Protein AF-A0A846T7V6-F1 (afdb_monomer_lite)

Foldseek 3Di:
DWKKWKWWALDPVDTDIAIADDPDPVRVVVLCVQLQAAWFQKPVGIDGNVSTPDIDMDIDDVVVPPDDPVSHIYTDPVPGDHPVVVD

Structure (mmCIF, N/CA/C/O backbone):
data_AF-A0A846T7V6-F1
#
_entry.id   AF-A0A846T7V6-F1
#
loop_
_atom_site.group_PDB
_atom_site.id
_atom_site.type_symbol
_atom_site.label_atom_id
_atom_site.label_alt_id
_atom_site.label_comp_id
_atom_site.label_asym_id
_atom_site.label_entity_id
_atom_site.label_seq_id
_atom_site.pdbx_PDB_ins_code
_atom_site.Cartn_x
_atom_site.Cartn_y
_atom_site.Cartn_z
_atom_site.occupancy
_atom_site.B_iso_or_equiv
_atom_site.auth_seq_id
_atom_site.auth_comp_id
_atom_site.auth_asym_id
_atom_site.auth_atom_id
_atom_site.pdbx_PDB_model_num
ATOM 1 N N . MET A 1 1 ? -11.407 5.296 10.152 1.00 89.25 1 MET A N 1
ATOM 2 C CA . MET A 1 1 ? -10.169 4.810 9.503 1.00 89.25 1 MET A CA 1
ATOM 3 C C . MET A 1 1 ? -10.376 3.348 9.155 1.00 89.25 1 MET A C 1
ATOM 5 O O . MET A 1 1 ? -10.930 2.636 9.984 1.00 89.25 1 MET A O 1
ATOM 9 N N . LYS A 1 2 ? -9.998 2.924 7.951 1.00 94.75 2 LYS A N 1
ATOM 10 C CA . LYS A 1 2 ? -10.082 1.536 7.487 1.00 94.75 2 LYS A CA 1
ATOM 11 C C . LYS A 1 2 ? -8.690 0.908 7.475 1.00 94.75 2 LYS A C 1
ATOM 13 O O . LYS A 1 2 ? -7.695 1.633 7.392 1.00 94.75 2 LYS A O 1
ATOM 18 N N . TYR A 1 3 ? -8.635 -0.412 7.582 1.00 95.12 3 TYR A N 1
ATOM 19 C CA . TYR A 1 3 ? -7.401 -1.184 7.684 1.00 95.12 3 TYR 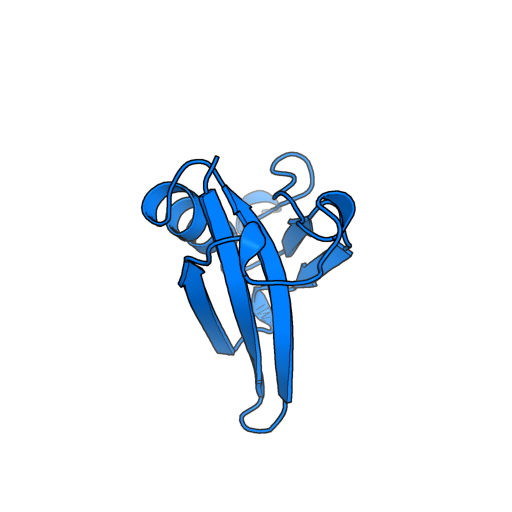A CA 1
ATOM 20 C C . TYR A 1 3 ? -7.329 -2.161 6.523 1.00 95.12 3 TYR A C 1
ATOM 22 O O . TYR A 1 3 ? -8.347 -2.718 6.120 1.00 95.12 3 TYR A O 1
ATOM 30 N N . PHE A 1 4 ? -6.135 -2.339 5.975 1.00 96.06 4 PHE A N 1
ATOM 31 C CA . PHE A 1 4 ? -5.920 -3.101 4.758 1.00 96.06 4 PHE A CA 1
ATOM 32 C C . PHE A 1 4 ? -4.667 -3.957 4.877 1.00 96.06 4 PHE A C 1
ATOM 34 O O . PHE A 1 4 ? -3.730 -3.597 5.591 1.00 96.06 4 PHE A O 1
ATOM 41 N N . ILE A 1 5 ? -4.641 -5.053 4.129 1.00 95.81 5 ILE A N 1
ATOM 42 C CA . ILE A 1 5 ? -3.414 -5.761 3.771 1.00 95.81 5 ILE A C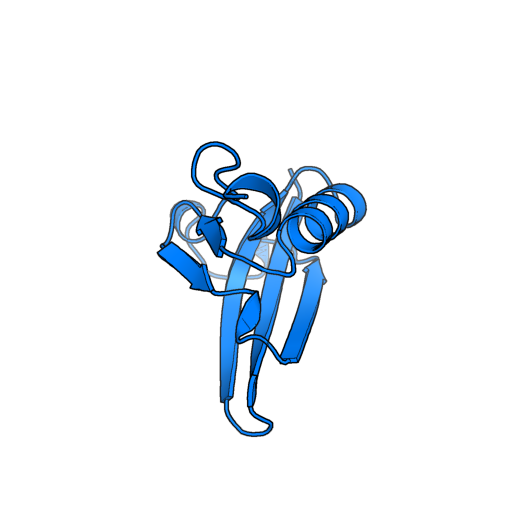A 1
ATOM 43 C C . ILE A 1 5 ? -3.138 -5.431 2.311 1.00 95.81 5 ILE A C 1
ATOM 45 O O . ILE A 1 5 ? -4.011 -5.623 1.461 1.00 95.81 5 ILE A O 1
ATOM 49 N N . LEU A 1 6 ? -1.952 -4.899 2.044 1.00 96.38 6 LEU A N 1
ATOM 50 C CA . LEU A 1 6 ? -1.390 -4.802 0.709 1.00 96.38 6 LEU A CA 1
ATOM 51 C C . LEU A 1 6 ? -0.539 -6.036 0.447 1.00 96.38 6 LEU A C 1
ATOM 53 O O . LEU A 1 6 ? 0.364 -6.338 1.223 1.00 96.38 6 LEU A O 1
ATOM 57 N N . TYR A 1 7 ? -0.819 -6.702 -0.660 1.00 97.00 7 TYR A N 1
ATOM 58 C CA . TYR A 1 7 ? -0.005 -7.764 -1.225 1.00 97.00 7 TYR A CA 1
ATOM 59 C C . TYR A 1 7 ? 0.768 -7.164 -2.394 1.00 97.00 7 TYR A C 1
ATOM 61 O O . TYR A 1 7 ? 0.164 -6.762 -3.390 1.00 97.00 7 TYR A O 1
ATOM 69 N N . ILE A 1 8 ? 2.080 -7.034 -2.231 1.00 96.38 8 ILE A N 1
ATOM 70 C CA . ILE A 1 8 ? 2.981 -6.366 -3.170 1.00 96.38 8 ILE A CA 1
ATOM 71 C C . ILE A 1 8 ? 3.820 -7.448 -3.843 1.00 96.38 8 ILE A C 1
ATOM 73 O O . ILE A 1 8 ? 4.679 -8.048 -3.197 1.00 96.38 8 ILE A O 1
ATOM 77 N N . SER A 1 9 ? 3.560 -7.710 -5.121 1.00 96.88 9 SER A N 1
ATOM 78 C CA . SER A 1 9 ? 4.258 -8.754 -5.877 1.00 96.88 9 SER A CA 1
ATOM 79 C C . SER A 1 9 ? 5.396 -8.135 -6.680 1.00 96.88 9 SER A C 1
ATOM 81 O O . SER A 1 9 ? 5.143 -7.287 -7.534 1.00 96.88 9 SER A O 1
ATOM 83 N N . TYR A 1 10 ? 6.636 -8.557 -6.437 1.00 94.94 10 TYR A N 1
ATOM 84 C CA . TYR A 1 10 ? 7.804 -8.107 -7.216 1.00 94.94 10 TYR A CA 1
ATOM 85 C C . TYR A 1 10 ? 8.222 -9.140 -8.270 1.00 94.94 10 TYR A C 1
ATOM 87 O O . TYR A 1 10 ? 8.829 -8.798 -9.279 1.00 94.94 10 TYR A O 1
ATOM 95 N N . SER A 1 11 ? 7.880 -10.410 -8.050 1.00 94.44 11 SER A N 1
ATOM 96 C CA . SER A 1 11 ? 8.038 -11.512 -9.001 1.00 94.44 11 SER A CA 1
ATOM 97 C C . SER A 1 11 ? 6.910 -12.537 -8.790 1.00 94.44 11 SER A C 1
ATOM 99 O O . SER A 1 11 ? 6.217 -12.454 -7.771 1.00 94.44 11 SER A O 1
ATOM 101 N N . PRO A 1 12 ? 6.706 -13.505 -9.705 1.00 91.94 12 PRO A N 1
ATOM 102 C CA . PRO A 1 12 ? 5.723 -14.578 -9.515 1.00 91.94 12 PRO A CA 1
ATOM 103 C C . PRO A 1 12 ? 5.892 -15.353 -8.197 1.00 91.94 12 PRO A C 1
ATOM 105 O O . PRO A 1 12 ? 4.901 -15.787 -7.617 1.00 91.94 12 PRO A O 1
ATOM 108 N N . ASP A 1 13 ? 7.128 -15.459 -7.701 1.00 95.12 13 ASP A N 1
ATOM 109 C CA . ASP A 1 13 ? 7.477 -16.248 -6.514 1.00 95.12 13 ASP A CA 1
ATOM 110 C C . ASP A 1 13 ? 7.702 -15.393 -5.254 1.00 95.12 13 ASP A C 1
ATOM 112 O O . ASP A 1 13 ? 7.936 -15.931 -4.171 1.00 95.12 13 ASP A O 1
ATOM 116 N N . PHE A 1 14 ? 7.648 -14.059 -5.365 1.00 94.75 14 PHE A N 1
ATOM 117 C CA . PHE A 1 14 ? 7.904 -13.158 -4.242 1.00 94.75 14 PHE A CA 1
ATOM 118 C C . PHE A 1 14 ? 6.817 -12.092 -4.085 1.00 94.75 14 PHE A C 1
ATOM 120 O O . PHE A 1 14 ? 6.746 -11.106 -4.827 1.00 94.75 14 PHE A O 1
ATOM 127 N N . THR A 1 15 ? 6.003 -12.285 -3.044 1.00 96.81 15 THR A N 1
ATOM 128 C CA . THR A 1 15 ? 4.981 -11.341 -2.580 1.00 96.81 15 THR A CA 1
ATOM 129 C C . THR A 1 15 ? 5.270 -10.920 -1.145 1.00 96.81 15 THR A C 1
ATOM 131 O O . THR A 1 15 ? 5.464 -11.757 -0.266 1.00 96.81 15 THR A O 1
ATOM 134 N N . GLN A 1 16 ? 5.253 -9.616 -0.897 1.00 95.50 16 GLN A N 1
ATOM 135 C CA . GLN A 1 16 ? 5.375 -9.032 0.431 1.00 95.50 16 GLN A CA 1
ATOM 136 C C . GLN A 1 16 ? 4.006 -8.577 0.940 1.00 95.50 16 GLN A C 1
ATOM 138 O O . GLN A 1 16 ? 3.242 -7.944 0.210 1.00 95.50 16 GLN A O 1
ATOM 143 N N . GLU A 1 17 ? 3.719 -8.839 2.214 1.00 95.00 17 GLU A N 1
ATOM 144 C CA . GLU A 1 17 ? 2.563 -8.259 2.897 1.00 95.00 17 GLU A CA 1
ATOM 145 C C . GLU A 1 17 ? 2.934 -6.953 3.604 1.00 95.00 17 GLU A C 1
ATOM 147 O O . GLU A 1 17 ? 3.922 -6.879 4.339 1.00 95.00 17 GLU A O 1
ATOM 152 N N . LEU A 1 18 ? 2.091 -5.934 3.448 1.00 95.38 18 LEU A N 1
ATOM 153 C CA . LEU A 1 18 ? 2.168 -4.696 4.212 1.00 95.3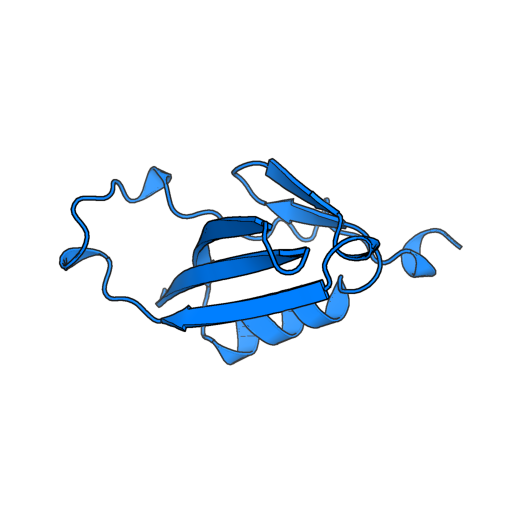8 18 LEU A CA 1
ATOM 154 C C . LEU A 1 18 ? 0.798 -4.324 4.775 1.00 95.38 18 LEU A C 1
ATOM 156 O O . LEU A 1 18 ? -0.182 -4.149 4.053 1.00 95.38 18 LEU A O 1
ATOM 160 N N . TYR A 1 19 ? 0.742 -4.131 6.086 1.00 95.31 19 TYR A N 1
ATOM 161 C CA . TYR A 1 19 ? -0.465 -3.704 6.779 1.00 95.31 19 TYR A CA 1
ATOM 162 C C . TYR A 1 19 ? -0.591 -2.186 6.693 1.00 95.31 19 TYR A C 1
ATOM 164 O O . TYR A 1 19 ? 0.318 -1.458 7.084 1.00 95.31 19 TYR A O 1
ATOM 172 N N . MET A 1 20 ? -1.730 -1.697 6.212 1.00 95.69 20 MET A N 1
ATOM 173 C CA . MET A 1 20 ? -1.965 -0.281 5.932 1.00 95.69 20 MET A CA 1
ATOM 174 C C . MET A 1 20 ? -3.222 0.231 6.623 1.00 95.69 20 MET A C 1
ATOM 176 O O . MET A 1 20 ? -4.192 -0.501 6.812 1.00 95.69 20 MET A O 1
ATOM 180 N N . LYS A 1 21 ? -3.249 1.525 6.941 1.00 94.88 21 LYS A N 1
ATOM 181 C CA . LYS A 1 21 ? -4.474 2.243 7.314 1.00 94.88 21 LYS A CA 1
ATOM 182 C C . LYS A 1 21 ? -4.725 3.410 6.360 1.00 94.88 21 LYS A C 1
ATOM 184 O O . LYS A 1 21 ? -3.813 4.163 6.030 1.00 94.88 21 LYS A O 1
ATOM 189 N N . SER A 1 22 ? -5.970 3.559 5.913 1.00 95.56 22 SER A N 1
ATOM 190 C CA . SER A 1 22 ? -6.396 4.612 4.978 1.00 95.56 22 SER A CA 1
ATOM 191 C C . SER A 1 22 ? -7.845 5.029 5.243 1.00 95.56 22 SER A C 1
ATOM 193 O O . SER A 1 22 ? -8.580 4.366 5.978 1.00 95.56 22 SER A O 1
ATOM 195 N N . LYS A 1 23 ? -8.274 6.151 4.654 1.00 95.88 23 LYS A N 1
ATOM 196 C CA . LYS A 1 23 ? -9.646 6.669 4.788 1.00 95.88 23 LYS A CA 1
ATOM 197 C C . LYS A 1 23 ? -10.676 5.704 4.186 1.00 95.88 23 LYS A C 1
ATOM 199 O O . LYS A 1 23 ? -11.708 5.460 4.803 1.00 95.88 23 LYS A O 1
ATOM 204 N N . SER A 1 24 ? -10.371 5.146 3.016 1.00 96.69 24 SER A N 1
ATOM 205 C CA . SER A 1 24 ? -11.192 4.185 2.272 1.00 96.69 24 SER A CA 1
ATOM 206 C C . SER A 1 24 ? -10.319 3.391 1.291 1.00 96.69 24 SER A C 1
ATOM 208 O O . SER A 1 24 ? -9.176 3.783 1.038 1.00 96.69 24 SER A O 1
ATOM 210 N N . MET A 1 25 ? -10.857 2.306 0.716 1.00 96.62 25 MET A N 1
ATOM 211 C CA . MET A 1 25 ? -10.190 1.552 -0.357 1.00 96.62 25 MET A CA 1
ATOM 212 C C . MET A 1 25 ? -9.872 2.457 -1.552 1.00 96.62 25 MET A C 1
ATOM 214 O O . MET A 1 25 ? -8.737 2.503 -2.012 1.00 96.62 25 MET A O 1
ATOM 218 N N . LYS A 1 26 ? -10.859 3.249 -1.992 1.00 97.19 26 LYS A N 1
ATOM 219 C CA . LYS A 1 26 ? -10.701 4.214 -3.086 1.00 97.19 26 LYS A CA 1
ATOM 220 C C . LYS A 1 26 ? -9.542 5.179 -2.822 1.00 97.19 26 LYS A C 1
ATOM 222 O O . LYS A 1 26 ? -8.640 5.277 -3.642 1.00 97.19 26 LYS A O 1
ATOM 227 N N . HIS A 1 27 ? -9.509 5.794 -1.637 1.00 95.88 27 HIS A N 1
ATOM 228 C CA . HIS A 1 27 ? -8.425 6.703 -1.260 1.00 95.88 27 HIS A CA 1
ATOM 229 C C . HIS A 1 27 ? -7.057 6.002 -1.236 1.00 95.88 27 HIS A C 1
ATOM 231 O O . HIS A 1 27 ? -6.055 6.603 -1.599 1.00 95.88 27 HIS A O 1
ATOM 237 N N . LEU A 1 28 ? -6.986 4.741 -0.790 1.00 96.38 28 LEU A N 1
ATOM 238 C CA . LEU A 1 28 ? -5.734 3.979 -0.788 1.00 96.38 28 LEU A CA 1
ATOM 239 C C . LEU A 1 28 ? -5.224 3.729 -2.215 1.00 96.38 28 LEU A C 1
ATOM 241 O O . LEU A 1 28 ? -4.071 4.035 -2.508 1.00 96.38 28 LEU A O 1
ATOM 245 N N . LEU A 1 29 ? -6.087 3.214 -3.093 1.00 95.69 29 LEU A N 1
ATOM 246 C CA . LEU A 1 29 ? -5.727 2.876 -4.471 1.00 95.69 29 LEU A CA 1
ATOM 247 C C . LEU A 1 29 ? -5.390 4.115 -5.309 1.00 95.69 29 LEU A C 1
ATOM 249 O O . LEU A 1 29 ? -4.435 4.072 -6.073 1.00 95.69 29 LEU A O 1
ATOM 253 N N . GLU A 1 30 ? -6.099 5.233 -5.124 1.00 96.12 30 GLU A N 1
ATOM 254 C CA . GLU A 1 30 ? -5.782 6.507 -5.791 1.00 96.12 30 GLU A CA 1
ATOM 255 C C . GLU A 1 30 ? -4.363 6.989 -5.458 1.00 96.12 30 GLU A C 1
ATOM 257 O O . GLU A 1 30 ? -3.619 7.403 -6.347 1.00 96.12 30 GLU A O 1
ATOM 262 N N . ARG A 1 31 ? -3.951 6.901 -4.184 1.00 95.00 31 ARG A N 1
ATOM 263 C CA . ARG A 1 31 ? -2.597 7.298 -3.768 1.00 95.00 31 ARG A CA 1
ATOM 264 C C . ARG A 1 31 ? -1.535 6.341 -4.295 1.00 95.00 31 ARG A C 1
ATOM 266 O O . ARG A 1 31 ? -0.518 6.804 -4.794 1.00 95.00 31 ARG A O 1
ATOM 273 N N . ILE A 1 32 ? -1.772 5.031 -4.229 1.00 95.06 32 ILE A N 1
ATOM 274 C CA . ILE A 1 32 ? -0.857 4.035 -4.811 1.00 95.06 32 ILE A CA 1
ATOM 275 C C . ILE A 1 32 ? -0.702 4.275 -6.319 1.00 95.06 32 ILE A C 1
ATOM 277 O O . ILE A 1 32 ? 0.418 4.315 -6.817 1.00 95.06 32 ILE A O 1
ATOM 281 N N . GLY A 1 33 ? -1.810 4.501 -7.030 1.00 94.62 33 GLY A N 1
ATOM 282 C CA . GLY A 1 33 ? -1.813 4.778 -8.465 1.00 94.62 33 GLY A CA 1
ATOM 283 C C . GLY A 1 33 ? -1.027 6.036 -8.834 1.00 94.62 33 GLY A C 1
ATOM 284 O O . GLY A 1 33 ? -0.245 6.007 -9.782 1.00 94.62 33 GLY A O 1
ATOM 285 N N . ARG A 1 34 ? -1.158 7.116 -8.051 1.00 94.81 34 ARG A N 1
ATOM 286 C CA . ARG A 1 34 ? -0.387 8.357 -8.248 1.00 94.81 34 ARG A CA 1
ATOM 287 C C . ARG A 1 34 ? 1.125 8.114 -8.233 1.00 94.81 34 ARG A C 1
ATOM 289 O O . ARG A 1 34 ? 1.845 8.658 -9.067 1.00 94.81 34 ARG A O 1
ATOM 296 N N . TYR A 1 35 ? 1.596 7.281 -7.310 1.00 94.50 35 TYR A N 1
ATOM 297 C CA . TYR A 1 35 ? 3.016 6.972 -7.137 1.00 94.50 35 TYR A CA 1
ATOM 298 C C . TYR A 1 35 ? 3.409 5.637 -7.778 1.00 94.50 35 TYR A C 1
ATOM 300 O O . TYR A 1 35 ? 4.362 5.016 -7.330 1.00 94.50 35 TYR A O 1
ATOM 308 N N . SER A 1 36 ? 2.685 5.163 -8.796 1.00 92.88 36 SER A N 1
ATOM 309 C CA . SER A 1 36 ? 2.886 3.832 -9.399 1.00 92.88 36 SER A CA 1
ATOM 310 C C . SER A 1 36 ? 4.212 3.659 -10.145 1.00 92.88 36 SER A C 1
ATOM 312 O O . SER A 1 36 ? 4.675 2.535 -10.291 1.00 92.88 36 SER A O 1
ATOM 314 N N . ASN A 1 37 ? 4.849 4.750 -10.571 1.00 94.12 37 ASN A N 1
ATOM 315 C CA . ASN A 1 37 ? 6.124 4.728 -11.284 1.00 94.12 37 ASN A CA 1
ATOM 316 C C . ASN A 1 37 ? 7.200 5.507 -10.514 1.00 94.12 37 ASN A C 1
ATOM 318 O O . ASN A 1 37 ? 7.681 6.532 -10.984 1.00 94.12 37 ASN A O 1
ATOM 322 N N . GLY A 1 38 ? 7.528 5.098 -9.290 1.00 94.81 38 GLY A N 1
ATOM 323 C CA . GLY A 1 38 ? 8.498 5.815 -8.465 1.00 94.81 38 GLY A CA 1
ATOM 324 C C . GLY A 1 38 ? 8.691 5.176 -7.096 1.00 94.81 38 GLY A C 1
ATOM 325 O O . GLY A 1 38 ? 9.075 4.012 -6.995 1.00 94.81 38 GLY A O 1
ATOM 326 N N . CYS A 1 39 ? 8.430 5.945 -6.041 1.00 95.19 39 CYS A N 1
ATOM 327 C CA . CYS A 1 39 ? 8.545 5.491 -4.662 1.00 95.19 39 CYS A CA 1
ATOM 328 C C . CYS A 1 39 ? 7.286 5.841 -3.870 1.00 95.19 39 CYS A C 1
ATOM 330 O O . CYS A 1 39 ? 6.884 7.004 -3.782 1.00 95.19 39 CYS A O 1
ATOM 332 N N . LEU A 1 40 ? 6.702 4.831 -3.230 1.00 96.25 40 LEU A N 1
ATOM 333 C CA . LEU A 1 40 ? 5.653 4.996 -2.237 1.00 96.25 40 LEU A CA 1
ATOM 334 C C . LEU A 1 40 ? 6.274 4.881 -0.844 1.00 96.25 40 LEU A C 1
ATOM 336 O O . LEU A 1 40 ? 6.523 3.784 -0.336 1.00 96.25 40 LEU A O 1
ATOM 340 N N . ALA A 1 41 ? 6.523 6.025 -0.215 1.00 96.31 41 ALA A N 1
ATOM 341 C CA . ALA A 1 41 ? 7.042 6.072 1.140 1.00 96.31 41 ALA A CA 1
ATOM 342 C C . ALA A 1 41 ? 5.920 5.809 2.144 1.00 96.31 41 ALA A C 1
ATOM 344 O O . ALA A 1 41 ? 4.827 6.374 2.062 1.00 96.31 41 ALA A O 1
ATOM 345 N N . THR A 1 42 ? 6.201 4.987 3.146 1.00 95.69 42 THR A N 1
ATOM 346 C CA . THR A 1 42 ? 5.283 4.706 4.248 1.00 95.69 42 THR A CA 1
ATOM 347 C C . THR A 1 42 ? 5.974 4.916 5.588 1.00 95.69 42 THR A C 1
ATOM 349 O O . THR A 1 42 ? 7.195 5.021 5.683 1.00 95.69 42 THR A O 1
ATOM 352 N N . SER A 1 43 ? 5.196 4.943 6.667 1.00 93.38 43 SER A N 1
ATOM 353 C CA . SER A 1 43 ? 5.747 5.002 8.026 1.00 93.38 43 SER A CA 1
ATOM 354 C C . SER A 1 43 ? 6.550 3.758 8.442 1.00 93.38 43 SER A C 1
ATOM 356 O O . SER A 1 43 ? 7.168 3.790 9.498 1.00 93.38 43 SER A O 1
ATOM 358 N N . GLN A 1 44 ? 6.502 2.6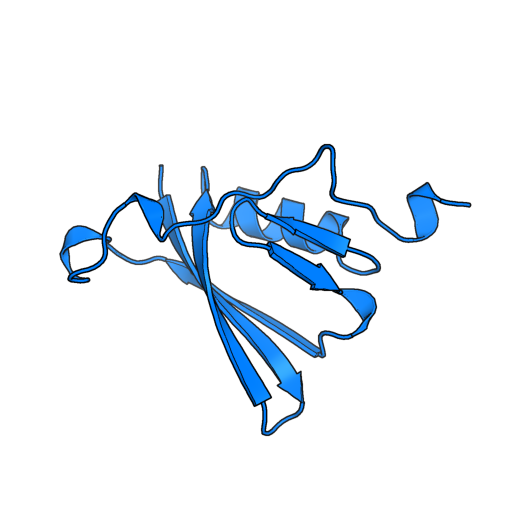62 7.674 1.00 91.50 44 GLN A N 1
ATOM 359 C CA . GLN A 1 44 ? 7.211 1.404 7.960 1.00 91.50 44 GLN A CA 1
ATOM 360 C C . GLN A 1 44 ? 8.349 1.116 6.964 1.00 91.50 44 GLN A C 1
ATOM 362 O O . GLN A 1 44 ? 9.015 0.094 7.077 1.00 91.50 44 GLN A O 1
ATOM 367 N N . GLY A 1 45 ? 8.579 1.998 5.988 1.00 91.88 45 GLY A N 1
ATOM 368 C CA . GLY A 1 45 ? 9.569 1.799 4.931 1.00 91.88 45 GLY A CA 1
ATOM 369 C C . GLY A 1 45 ? 9.079 2.307 3.580 1.00 91.88 45 GLY A C 1
ATOM 370 O O . GLY A 1 45 ? 7.985 2.865 3.474 1.00 91.88 45 GLY A O 1
ATOM 371 N N . ASN A 1 46 ? 9.889 2.102 2.549 1.00 93.69 46 ASN A N 1
ATOM 372 C CA . ASN A 1 46 ? 9.616 2.572 1.194 1.00 93.69 46 ASN A CA 1
ATOM 373 C C . ASN A 1 46 ? 9.335 1.393 0.265 1.00 93.69 46 ASN A C 1
ATOM 375 O O . ASN A 1 46 ? 9.957 0.341 0.399 1.00 93.69 46 ASN A O 1
ATOM 379 N N . ILE A 1 47 ? 8.426 1.593 -0.686 1.00 94.75 47 ILE A N 1
ATOM 380 C CA . ILE A 1 47 ? 8.153 0.649 -1.769 1.00 94.75 47 ILE A CA 1
ATOM 381 C C . ILE A 1 47 ? 8.619 1.299 -3.069 1.00 94.75 47 ILE A C 1
ATOM 383 O O . ILE A 1 47 ? 8.092 2.343 -3.456 1.00 94.75 47 ILE A O 1
ATOM 387 N N . ASN A 1 48 ? 9.577 0.672 -3.748 1.00 93.94 48 ASN A N 1
ATOM 388 C CA . ASN A 1 48 ? 9.995 1.067 -5.093 1.00 93.94 48 ASN A CA 1
ATOM 389 C C . ASN A 1 48 ? 8.952 0.552 -6.090 1.00 93.94 48 ASN A C 1
ATOM 391 O O . ASN A 1 48 ? 9.014 -0.590 -6.540 1.00 93.94 48 ASN A O 1
ATOM 395 N N . THR A 1 49 ? 7.940 1.365 -6.375 1.00 92.94 49 THR A N 1
ATOM 396 C CA . THR A 1 49 ? 6.755 0.959 -7.146 1.00 92.94 49 THR A CA 1
ATOM 397 C C . THR A 1 49 ? 7.065 0.685 -8.613 1.00 92.94 49 THR A C 1
ATOM 399 O O . THR A 1 49 ? 6.384 -0.125 -9.228 1.00 92.94 49 THR A O 1
ATOM 402 N N . ASN A 1 50 ? 8.144 1.255 -9.147 1.00 92.38 50 ASN A N 1
ATOM 403 C CA . ASN A 1 50 ? 8.654 0.946 -10.484 1.00 92.38 50 ASN A CA 1
ATOM 404 C C . ASN A 1 50 ? 9.193 -0.493 -10.639 1.00 92.38 50 ASN A C 1
ATOM 406 O O . ASN A 1 50 ? 9.407 -0.943 -11.760 1.00 92.38 50 ASN A O 1
ATOM 410 N N . GLN A 1 51 ? 9.437 -1.208 -9.536 1.00 92.12 51 GLN A N 1
ATOM 411 C CA . GLN A 1 51 ? 9.900 -2.603 -9.524 1.00 92.12 51 GLN A CA 1
ATOM 412 C C . GLN A 1 51 ? 8.791 -3.592 -9.132 1.00 92.12 51 GLN A C 1
ATOM 414 O O . GLN A 1 51 ? 9.047 -4.785 -8.979 1.00 92.12 51 GLN A O 1
ATOM 419 N N . VAL A 1 52 ? 7.567 -3.106 -8.931 1.00 94.19 52 VAL A N 1
ATOM 420 C CA . VAL A 1 52 ? 6.427 -3.921 -8.510 1.00 94.19 52 VAL A CA 1
ATOM 421 C C . VAL A 1 52 ? 5.638 -4.367 -9.738 1.00 94.19 52 VAL A C 1
ATOM 423 O O . VAL A 1 52 ? 5.290 -3.555 -10.589 1.00 94.19 52 VAL A O 1
ATOM 426 N N . LEU A 1 53 ? 5.308 -5.657 -9.811 1.00 95.06 53 LEU A N 1
ATOM 427 C CA . LEU A 1 53 ? 4.460 -6.217 -10.866 1.00 95.06 53 LEU A CA 1
ATOM 428 C C . LEU A 1 53 ? 2.982 -5.923 -10.617 1.00 95.06 53 LEU A C 1
ATOM 430 O O . LEU A 1 53 ? 2.238 -5.589 -11.537 1.00 95.06 53 LEU A O 1
ATOM 434 N N . SER A 1 54 ? 2.536 -6.087 -9.373 1.00 94.75 54 SER A N 1
ATOM 435 C CA . SER A 1 54 ? 1.147 -5.848 -8.995 1.00 94.75 54 SER A CA 1
ATOM 436 C C . SER A 1 54 ? 1.005 -5.527 -7.511 1.00 94.75 54 SER A C 1
ATOM 438 O O . SER A 1 54 ? 1.795 -5.963 -6.670 1.00 94.75 54 SER A O 1
ATOM 440 N N . ILE A 1 55 ? -0.037 -4.759 -7.192 1.00 95.25 55 ILE A N 1
ATOM 441 C CA . ILE A 1 55 ? -0.455 -4.486 -5.818 1.00 95.25 55 ILE A CA 1
ATOM 442 C C . ILE A 1 55 ? -1.932 -4.828 -5.694 1.00 95.25 55 ILE A C 1
ATOM 444 O O . ILE A 1 55 ? -2.771 -4.262 -6.394 1.00 95.25 55 ILE A O 1
ATOM 448 N N . TYR A 1 56 ? -2.247 -5.722 -4.764 1.00 95.12 56 TYR A N 1
ATOM 449 C CA . TYR A 1 56 ? -3.617 -6.043 -4.383 1.00 95.12 56 TYR A CA 1
ATOM 450 C C . TYR A 1 56 ? -3.895 -5.567 -2.957 1.00 95.12 56 TYR A C 1
ATOM 452 O O . TYR A 1 56 ? -3.065 -5.732 -2.066 1.00 95.12 56 TYR A O 1
ATOM 460 N N . ALA A 1 57 ? -5.070 -4.980 -2.731 1.00 96.56 57 ALA A N 1
ATOM 461 C CA . ALA A 1 57 ? -5.482 -4.468 -1.431 1.00 96.56 57 ALA A CA 1
ATOM 462 C C . ALA A 1 57 ? -6.734 -5.196 -0.933 1.00 96.56 57 ALA A C 1
ATOM 464 O O . ALA A 1 57 ? -7.749 -5.250 -1.627 1.00 96.56 57 ALA A O 1
ATOM 465 N N . ARG A 1 58 ? -6.692 -5.687 0.308 1.00 96.25 58 ARG A N 1
ATOM 466 C CA . ARG A 1 58 ? -7.833 -6.311 0.991 1.00 96.25 58 ARG A CA 1
ATOM 467 C C . ARG A 1 58 ? -8.178 -5.544 2.258 1.00 96.25 58 ARG A C 1
ATOM 469 O O . ARG A 1 58 ? -7.318 -5.400 3.121 1.00 96.25 58 ARG A O 1
ATOM 476 N N . GLU A 1 59 ? -9.421 -5.081 2.391 1.00 96.00 59 GLU A N 1
ATOM 477 C CA . GLU A 1 59 ? -9.912 -4.498 3.649 1.00 96.00 59 GLU A CA 1
ATOM 478 C C . GLU A 1 59 ? -10.033 -5.587 4.725 1.00 96.00 59 GLU A C 1
ATOM 480 O O . GLU A 1 59 ? -10.464 -6.705 4.448 1.00 96.00 59 GLU A O 1
ATOM 485 N N . ILE A 1 60 ? -9.639 -5.261 5.953 1.00 94.00 60 ILE A N 1
ATOM 486 C CA . ILE A 1 60 ? -9.628 -6.173 7.099 1.00 94.00 60 ILE A CA 1
ATOM 487 C C . ILE A 1 60 ? -10.196 -5.490 8.341 1.00 94.00 60 ILE A C 1
ATOM 489 O O . ILE A 1 60 ? -10.102 -4.270 8.509 1.00 94.00 60 ILE A O 1
ATOM 493 N N . ASN A 1 61 ? -10.741 -6.295 9.253 1.00 90.25 61 ASN A N 1
ATOM 494 C CA . ASN A 1 61 ? -11.030 -5.846 10.606 1.00 90.25 61 ASN A CA 1
ATOM 495 C C . ASN A 1 61 ? -9.763 -6.033 11.463 1.00 90.25 61 ASN A C 1
ATOM 497 O O . ASN A 1 61 ? -9.315 -7.162 11.635 1.00 90.25 61 ASN A O 1
ATOM 501 N N . PRO A 1 62 ? -9.155 -4.974 12.020 1.00 83.81 62 PRO A N 1
ATOM 502 C CA . PRO A 1 62 ? -7.961 -5.131 12.846 1.00 83.81 62 PRO A CA 1
ATOM 503 C C . PRO A 1 62 ? -8.236 -5.948 14.112 1.00 83.81 62 PRO A C 1
ATOM 505 O O . PRO A 1 62 ? -7.319 -6.581 14.605 1.00 83.81 62 PRO A O 1
ATOM 508 N N . SER A 1 63 ? -9.472 -5.983 14.623 1.00 84.31 63 SER A N 1
ATOM 509 C CA . SER A 1 63 ? -9.825 -6.771 15.811 1.00 84.31 63 SER A CA 1
ATOM 510 C C . SER A 1 63 ? -9.779 -8.281 15.574 1.00 84.31 63 SER A C 1
ATOM 512 O O . SER A 1 63 ? -9.675 -9.032 16.536 1.00 84.31 63 SER A O 1
ATOM 514 N N . SER A 1 64 ? -9.856 -8.737 14.317 1.00 81.62 64 SER A N 1
ATOM 515 C CA . SER A 1 64 ? -9.702 -10.158 13.982 1.00 81.62 64 SER A CA 1
ATOM 516 C C . SER A 1 64 ? -8.240 -10.575 13.816 1.00 81.62 64 SER A C 1
ATOM 518 O O . SER A 1 64 ? -7.960 -11.744 13.577 1.00 81.62 64 SER A O 1
ATOM 520 N N . LEU A 1 65 ? -7.305 -9.628 13.898 1.00 78.06 65 LEU A N 1
ATOM 521 C CA . LEU A 1 65 ? -5.876 -9.870 13.784 1.00 78.06 65 LEU A CA 1
ATOM 522 C C . LEU A 1 65 ? -5.249 -9.512 15.130 1.00 78.06 65 LEU A C 1
ATOM 524 O O . LEU A 1 65 ? -5.412 -8.395 15.608 1.00 78.06 65 LEU A O 1
ATOM 528 N N . ASN A 1 66 ? -4.494 -10.426 15.740 1.00 82.19 66 ASN A N 1
ATOM 529 C CA . ASN A 1 66 ? -3.728 -10.153 16.967 1.00 82.19 66 ASN A CA 1
ATOM 530 C C . ASN A 1 66 ? -2.513 -9.238 16.682 1.00 82.19 66 ASN A C 1
ATOM 532 O O . ASN A 1 66 ? -1.381 -9.535 17.054 1.00 82.19 66 ASN A O 1
ATOM 536 N N . LEU A 1 67 ? -2.729 -8.132 15.968 1.00 80.62 67 LEU A N 1
ATOM 537 C CA . LEU A 1 67 ? -1.721 -7.178 15.534 1.00 80.62 67 LEU A CA 1
ATOM 538 C C . LEU A 1 67 ? -1.875 -5.862 16.291 1.00 80.62 67 LEU A C 1
ATOM 540 O O . LEU A 1 67 ? -2.961 -5.296 16.415 1.00 80.62 67 LEU A O 1
ATOM 544 N N . ASN A 1 68 ? -0.746 -5.322 16.746 1.00 82.56 68 ASN A N 1
ATOM 545 C CA . ASN A 1 68 ? -0.715 -3.992 17.338 1.00 82.56 68 ASN A CA 1
ATOM 546 C C . ASN A 1 68 ? -1.055 -2.929 16.275 1.00 82.56 68 ASN A C 1
ATOM 548 O O . ASN A 1 68 ? -0.562 -2.979 15.147 1.00 82.56 68 ASN A O 1
ATOM 552 N N . LYS A 1 69 ? -1.838 -1.910 16.652 1.00 79.31 69 LYS A N 1
ATOM 553 C CA . LYS A 1 69 ? -2.184 -0.754 15.806 1.00 79.31 69 LYS A CA 1
ATOM 554 C C . LYS A 1 69 ? -0.961 -0.047 15.203 1.00 79.31 69 LYS A C 1
ATOM 556 O O . LYS A 1 69 ? -1.093 0.576 14.151 1.00 79.31 69 LYS A O 1
ATOM 561 N N . THR A 1 70 ? 0.212 -0.138 15.834 1.00 84.44 70 THR A N 1
ATOM 562 C CA . THR A 1 70 ? 1.475 0.433 15.329 1.00 84.44 70 THR A CA 1
ATOM 563 C C . THR A 1 70 ? 2.027 -0.284 14.097 1.00 84.44 70 THR A C 1
ATOM 565 O O . THR A 1 70 ? 2.797 0.311 13.347 1.00 84.44 70 THR A O 1
ATOM 568 N N . LYS A 1 71 ? 1.608 -1.530 13.845 1.00 89.75 71 LYS A N 1
ATOM 569 C CA . LYS A 1 71 ? 2.014 -2.310 12.667 1.00 89.75 71 LYS A CA 1
ATOM 570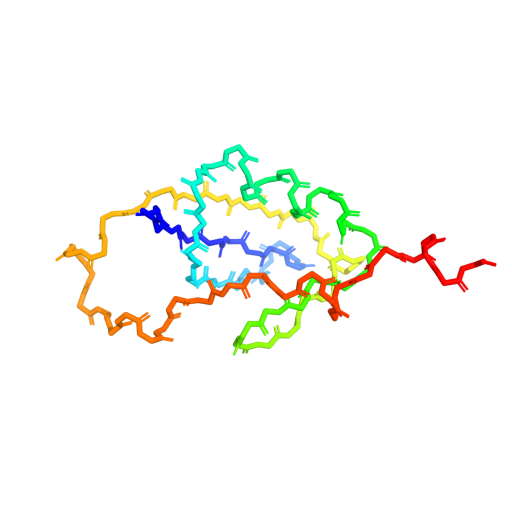 C C . LYS A 1 71 ? 1.349 -1.837 11.374 1.00 89.75 71 LYS A C 1
ATOM 572 O O . LYS A 1 71 ? 1.816 -2.189 10.300 1.00 89.75 71 LYS A O 1
ATOM 577 N N . PHE A 1 72 ? 0.299 -1.018 11.465 1.00 93.88 72 PHE A N 1
ATOM 578 C CA . PHE A 1 72 ? -0.386 -0.467 10.300 1.00 93.88 72 PHE A CA 1
ATOM 579 C C . PHE A 1 72 ? 0.277 0.824 9.830 1.00 93.88 72 PHE A C 1
ATOM 581 O O . PHE A 1 72 ? 0.192 1.866 10.491 1.00 93.88 72 PHE A O 1
ATOM 588 N N . ALA A 1 73 ? 0.902 0.748 8.663 1.00 95.44 73 ALA A N 1
ATOM 589 C CA . ALA A 1 73 ? 1.570 1.856 8.019 1.00 95.44 73 ALA A CA 1
ATOM 590 C C . ALA A 1 73 ? 0.588 2.867 7.406 1.00 95.44 73 ALA A C 1
ATOM 592 O O . ALA A 1 73 ? -0.568 2.565 7.096 1.00 95.44 73 ALA A O 1
ATOM 593 N N . THR A 1 74 ? 1.069 4.092 7.220 1.00 94.88 74 THR A N 1
ATOM 594 C CA . THR A 1 74 ? 0.407 5.143 6.432 1.00 94.88 74 THR A CA 1
ATOM 595 C C . THR A 1 74 ? 1.325 5.610 5.327 1.00 94.88 74 THR A C 1
ATOM 597 O O . THR A 1 74 ? 2.530 5.726 5.553 1.00 94.88 74 THR A O 1
ATOM 600 N N . ILE A 1 75 ? 0.748 5.938 4.171 1.00 95.88 75 ILE A N 1
ATOM 601 C CA . ILE A 1 75 ? 1.470 6.601 3.083 1.00 95.88 75 ILE A CA 1
ATOM 602 C C . ILE A 1 75 ? 1.946 7.971 3.57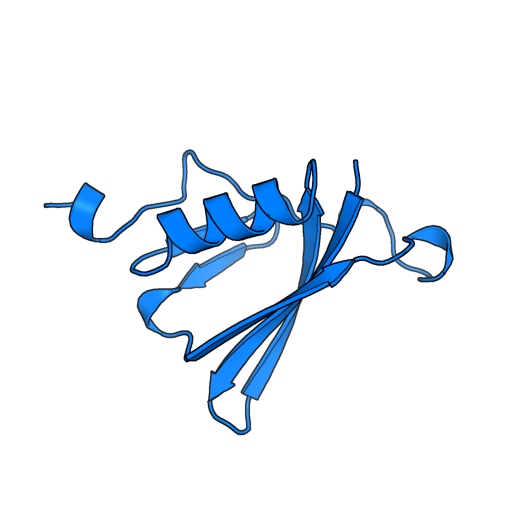6 1.00 95.88 75 ILE A C 1
ATOM 604 O O . ILE A 1 75 ? 1.173 8.727 4.168 1.00 95.88 75 ILE A O 1
ATOM 608 N N . ASN A 1 76 ? 3.218 8.271 3.339 1.00 95.38 76 ASN A N 1
ATOM 609 C CA . ASN A 1 76 ? 3.817 9.577 3.550 1.00 95.38 76 ASN A CA 1
ATOM 610 C C . ASN A 1 76 ? 3.977 10.265 2.192 1.00 95.38 76 ASN A C 1
ATOM 612 O O . ASN A 1 76 ? 4.968 10.066 1.491 1.00 95.38 76 ASN A O 1
ATOM 616 N N . GLU A 1 77 ? 2.989 11.074 1.826 1.00 92.12 77 GLU A N 1
ATOM 617 C CA . GLU A 1 77 ? 2.939 11.745 0.523 1.00 92.12 77 GLU A CA 1
ATOM 618 C C . GLU A 1 77 ? 4.073 12.759 0.326 1.00 92.12 77 GLU A C 1
ATOM 620 O O . GLU A 1 77 ? 4.523 12.941 -0.795 1.00 92.12 77 GLU A O 1
ATOM 625 N N . ASN A 1 78 ? 4.609 13.343 1.405 1.00 92.56 78 ASN A N 1
ATOM 626 C CA . ASN A 1 78 ? 5.728 14.294 1.333 1.00 92.56 78 ASN A CA 1
ATOM 627 C C . ASN A 1 78 ? 7.068 13.624 0.991 1.00 92.56 78 ASN A C 1
ATOM 629 O O . ASN A 1 78 ? 8.033 14.306 0.664 1.00 92.56 78 ASN A O 1
ATOM 633 N N . LYS A 1 79 ? 7.154 12.298 1.147 1.00 93.69 79 LYS A N 1
ATOM 634 C CA . LYS A 1 79 ? 8.336 11.490 0.809 1.00 93.69 79 LYS A CA 1
ATOM 635 C C . LYS A 1 79 ? 8.088 10.540 -0.363 1.00 93.69 79 LYS A C 1
ATOM 637 O O . LYS A 1 79 ? 9.006 9.836 -0.770 1.00 93.69 79 LYS A O 1
ATOM 642 N N . SER A 1 80 ? 6.852 10.487 -0.852 1.00 95.25 80 SER A N 1
ATOM 643 C CA . SER A 1 80 ? 6.481 9.691 -2.017 1.00 95.25 80 SER A CA 1
ATOM 644 C C . SER A 1 80 ? 6.649 10.541 -3.266 1.00 95.25 80 SER A C 1
ATOM 646 O O . SER A 1 80 ? 6.386 11.740 -3.233 1.00 95.25 80 SER A O 1
ATOM 648 N N . TYR A 1 81 ? 7.065 9.921 -4.359 1.00 95.06 81 TYR A N 1
ATOM 649 C CA . TYR A 1 81 ? 7.264 10.612 -5.626 1.00 95.06 81 TYR A CA 1
ATOM 650 C C . TYR A 1 81 ? 6.946 9.685 -6.791 1.00 95.06 81 TYR A C 1
ATOM 652 O O . TYR A 1 81 ? 7.135 8.467 -6.717 1.00 95.06 81 TYR A O 1
ATOM 660 N N . ASN A 1 82 ? 6.453 10.268 -7.873 1.00 94.19 82 ASN A N 1
ATOM 661 C CA . ASN A 1 82 ? 6.484 9.662 -9.190 1.00 94.19 82 ASN A CA 1
ATOM 662 C C . ASN A 1 82 ? 7.799 10.066 -9.876 1.00 94.19 82 ASN A C 1
ATOM 664 O O . ASN A 1 82 ? 8.309 11.155 -9.632 1.00 94.19 82 ASN A O 1
ATOM 668 N N . ALA A 1 83 ? 8.358 9.222 -10.739 1.00 90.81 83 ALA A N 1
ATOM 669 C CA . ALA A 1 83 ? 9.549 9.566 -11.515 1.00 90.81 83 ALA A CA 1
ATOM 670 C C . ALA A 1 83 ? 9.351 10.852 -12.337 1.00 90.81 83 ALA A C 1
ATOM 672 O O . ALA A 1 83 ? 10.295 11.613 -12.512 1.00 90.81 83 ALA A O 1
ATOM 673 N N . MET A 1 84 ? 8.116 11.127 -12.772 1.00 88.56 84 MET A N 1
ATOM 674 C CA . MET A 1 84 ? 7.761 12.361 -13.479 1.00 88.56 84 MET A CA 1
ATOM 675 C C . MET A 1 84 ? 7.847 13.622 -12.606 1.00 88.56 84 MET A C 1
ATOM 677 O O . MET A 1 84 ? 7.957 14.709 -13.154 1.00 88.56 84 MET A O 1
ATOM 681 N N . ASP A 1 85 ? 7.805 13.500 -11.275 1.00 84.75 85 ASP A N 1
ATOM 682 C CA . ASP A 1 85 ? 7.952 14.644 -10.361 1.00 84.75 85 ASP A CA 1
ATOM 683 C C . ASP A 1 85 ? 9.422 15.107 -10.244 1.00 84.75 85 ASP A C 1
ATOM 685 O O . ASP A 1 85 ? 9.695 16.150 -9.651 1.00 84.75 85 ASP A O 1
ATOM 689 N N . LEU A 1 86 ? 10.371 14.310 -10.753 1.00 81.94 86 LEU A N 1
ATOM 690 C CA . LEU A 1 86 ? 11.816 14.559 -10.683 1.00 81.94 86 LEU A CA 1
ATOM 691 C C . LEU A 1 86 ? 12.413 15.091 -11.999 1.00 81.94 86 LEU A C 1
ATOM 693 O O . LEU A 1 86 ? 13.613 15.367 -12.033 1.00 81.94 86 LEU A O 1
ATOM 697 N N . ALA A 1 87 ? 11.609 15.176 -13.063 1.00 70.88 87 ALA A N 1
ATOM 698 C CA . ALA A 1 87 ? 11.994 15.671 -14.387 1.00 70.88 87 ALA A CA 1
ATOM 699 C C . ALA A 1 87 ? 11.692 17.169 -14.527 1.00 70.88 87 ALA A C 1
ATOM 701 O O . ALA A 1 87 ? 12.521 17.867 -15.152 1.00 70.88 87 ALA A O 1
#

pLDDT: mean 92.74, std 5.11, range [70.88, 97.19]

Radius of gyration: 12.79 Å; chains: 1; bounding box: 23×32×32 Å

Organism: NCBI:txid388741

Sequence (87 aa):
MKYFILYISYSPDFTQELYMKSKSMKHLLERIGRYSNGCLATSQGNINTNQVLSIYAREINPSSLNLNKTKFATINENKSYNAMDLA

Secondary structure (DSSP, 8-state):
-EEEEEEEEEETTEEEEEEEEES-HHHHHHHHHHTTTEEEEETTEEEEGGG-SEEEEEEE-GGGTT--GGG-B-B-TTT-EEGGGG-